Protein AF-A0A969KMP7-F1 (afdb_monomer_lite)

Radius of gyration: 20.74 Å; chains: 1; bounding box: 52×41×57 Å

Structure (mmCIF, N/CA/C/O backbone):
data_AF-A0A969KMP7-F1
#
_entry.id   AF-A0A969KMP7-F1
#
loop_
_atom_site.group_PDB
_atom_site.id
_atom_site.type_symbol
_atom_site.label_atom_id
_atom_site.label_alt_id
_atom_site.label_comp_id
_atom_site.label_asym_id
_atom_site.label_entity_id
_atom_site.label_seq_id
_atom_site.pdbx_PDB_ins_code
_atom_site.Cartn_x
_atom_site.Cartn_y
_atom_site.Cartn_z
_atom_site.occupancy
_atom_site.B_iso_or_equiv
_atom_site.auth_seq_id
_atom_site.auth_comp_id
_atom_site.auth_asym_id
_atom_site.auth_atom_id
_atom_site.pdbx_PDB_model_num
ATOM 1 N N . MET A 1 1 ? 14.509 -14.118 -4.663 1.00 59.31 1 MET A N 1
ATOM 2 C CA . MET A 1 1 ? 13.657 -14.794 -5.672 1.00 59.31 1 MET A CA 1
ATOM 3 C C . MET A 1 1 ? 13.961 -14.354 -7.102 1.00 59.31 1 MET A C 1
ATOM 5 O O . MET A 1 1 ? 14.277 -15.225 -7.895 1.00 59.31 1 MET A O 1
ATOM 9 N N . ALA A 1 2 ? 13.966 -13.056 -7.442 1.00 60.72 2 ALA A N 1
ATOM 10 C CA . ALA A 1 2 ? 14.218 -12.592 -8.820 1.00 60.72 2 ALA A CA 1
ATOM 11 C C . ALA A 1 2 ? 15.534 -13.117 -9.441 1.00 60.72 2 ALA A C 1
ATOM 13 O O . ALA A 1 2 ? 15.510 -13.718 -10.510 1.00 60.72 2 ALA A O 1
ATOM 14 N N . ARG A 1 3 ? 16.666 -13.009 -8.724 1.00 62.81 3 ARG A N 1
ATOM 15 C CA . ARG A 1 3 ? 17.961 -13.582 -9.154 1.00 62.81 3 ARG A CA 1
ATOM 16 C C . ARG A 1 3 ? 17.931 -15.104 -9.353 1.00 62.81 3 ARG A C 1
ATOM 18 O O . ARG A 1 3 ? 18.624 -15.611 -10.223 1.00 62.81 3 ARG A O 1
ATOM 25 N N . ALA A 1 4 ? 17.139 -15.826 -8.560 1.00 62.69 4 ALA A N 1
ATOM 26 C CA . ALA A 1 4 ? 17.025 -17.280 -8.677 1.00 62.69 4 ALA A CA 1
ATOM 27 C C . ALA A 1 4 ? 16.239 -17.669 -9.941 1.00 62.69 4 ALA A C 1
ATOM 29 O O . ALA A 1 4 ? 16.647 -18.563 -10.668 1.00 62.69 4 ALA A O 1
ATOM 30 N N . VAL A 1 5 ? 15.166 -16.940 -10.266 1.00 63.69 5 VAL A N 1
ATOM 31 C CA . VAL A 1 5 ? 14.395 -17.146 -11.508 1.00 63.69 5 VAL A CA 1
ATOM 32 C C . VAL A 1 5 ? 15.224 -16.786 -12.748 1.00 63.69 5 VAL A C 1
ATOM 34 O O . VAL A 1 5 ? 15.174 -17.498 -13.749 1.00 63.69 5 VAL A O 1
ATOM 37 N N . GLU A 1 6 ? 16.056 -15.739 -12.673 1.00 58.72 6 GLU A N 1
ATOM 38 C CA . GLU A 1 6 ? 17.025 -15.421 -13.734 1.00 58.72 6 GLU A CA 1
ATOM 39 C C . GLU A 1 6 ? 18.017 -16.564 -13.983 1.00 58.72 6 GLU A C 1
ATOM 41 O O . GLU A 1 6 ? 18.292 -16.892 -15.136 1.00 58.72 6 GLU A O 1
ATOM 46 N N . GLN A 1 7 ? 18.524 -17.193 -12.919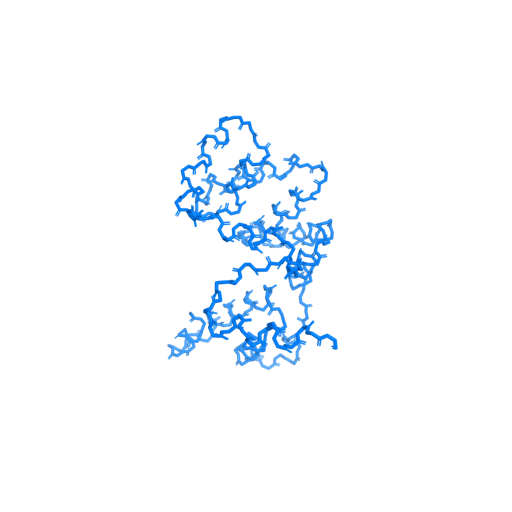 1.00 60.56 7 GLN A N 1
ATOM 47 C CA . GLN A 1 7 ? 19.445 -18.331 -13.015 1.00 60.56 7 GLN A CA 1
ATOM 48 C C . GLN A 1 7 ? 18.803 -19.566 -13.664 1.00 60.56 7 GLN A C 1
ATOM 50 O O . GLN A 1 7 ? 19.514 -20.381 -14.247 1.00 60.56 7 GLN A O 1
ATOM 55 N N . HIS A 1 8 ? 17.473 -19.681 -13.621 1.00 62.06 8 HIS A N 1
ATOM 56 C CA . HIS A 1 8 ? 16.714 -20.755 -14.266 1.00 62.06 8 HIS A CA 1
ATOM 57 C C . HIS A 1 8 ? 16.294 -20.448 -15.716 1.00 62.06 8 HIS A C 1
ATOM 59 O O . HIS A 1 8 ? 15.650 -21.279 -16.350 1.00 62.06 8 HIS A O 1
ATOM 65 N N . GLY A 1 9 ? 16.675 -19.292 -16.277 1.00 64.00 9 GLY A N 1
ATOM 66 C CA . GLY A 1 9 ? 16.433 -18.955 -17.687 1.00 64.00 9 GLY A CA 1
ATOM 67 C C . GLY A 1 9 ? 15.038 -18.395 -18.003 1.00 64.00 9 GLY A C 1
ATOM 68 O O . GLY A 1 9 ? 14.763 -18.058 -19.155 1.00 64.00 9 GLY A O 1
ATOM 69 N N . GLU A 1 10 ? 14.166 -18.207 -17.008 1.00 74.25 10 GLU A N 1
ATOM 70 C CA . GLU A 1 10 ? 12.817 -17.649 -17.192 1.00 74.25 10 GLU A CA 1
ATOM 71 C C . GLU A 1 10 ? 12.817 -16.111 -17.165 1.00 74.25 10 GLU A C 1
ATOM 73 O O . GLU A 1 10 ? 12.263 -15.454 -16.279 1.00 74.25 10 GLU A O 1
ATOM 78 N N . ARG A 1 11 ? 13.452 -15.500 -18.168 1.00 76.50 11 ARG A N 1
ATOM 79 C CA . ARG A 1 11 ? 13.663 -14.043 -18.233 1.00 76.50 11 ARG A CA 1
ATOM 80 C C . ARG A 1 11 ? 12.370 -13.217 -18.156 1.00 76.50 11 ARG A C 1
ATOM 82 O O . ARG A 1 11 ? 12.365 -12.175 -17.509 1.00 76.50 11 ARG A O 1
ATOM 89 N N . ALA A 1 12 ? 11.287 -13.660 -18.798 1.00 77.94 12 ALA A N 1
ATOM 90 C CA . ALA A 1 12 ? 10.005 -12.945 -18.780 1.00 77.94 12 ALA A CA 1
ATOM 91 C C . ALA A 1 12 ? 9.373 -12.924 -17.377 1.00 77.94 12 ALA A C 1
ATOM 93 O O . ALA A 1 12 ? 8.828 -11.910 -16.943 1.00 77.94 12 ALA A O 1
ATOM 94 N N . HIS A 1 13 ? 9.504 -14.026 -16.641 1.00 83.38 13 HIS A N 1
ATOM 95 C CA . HIS A 1 13 ? 9.046 -14.122 -15.262 1.00 83.38 13 HIS A CA 1
ATOM 96 C C . HIS A 1 13 ? 9.903 -13.238 -14.344 1.00 83.38 13 HIS A C 1
ATOM 98 O O . HIS A 1 13 ? 9.368 -12.461 -13.553 1.00 83.38 13 HIS A O 1
ATOM 104 N N . ALA A 1 14 ? 11.228 -13.269 -14.519 1.00 86.12 14 ALA A N 1
ATOM 105 C CA . ALA A 1 14 ? 12.138 -12.377 -13.806 1.00 86.12 14 ALA A CA 1
ATOM 106 C C . ALA A 1 14 ? 11.826 -10.895 -14.070 1.00 86.12 14 ALA A C 1
ATOM 108 O O . ALA A 1 14 ? 11.800 -10.107 -13.127 1.00 86.12 14 ALA A O 1
ATOM 109 N N . HIS A 1 15 ? 11.522 -10.523 -15.318 1.00 89.88 15 HIS A N 1
ATOM 110 C CA . HIS A 1 15 ? 11.127 -9.160 -15.678 1.00 89.88 15 HIS A CA 1
ATOM 111 C C . HIS A 1 15 ? 9.905 -8.688 -14.881 1.00 89.88 15 HIS A C 1
ATOM 113 O O . HIS A 1 15 ? 9.959 -7.623 -14.274 1.00 89.88 15 HIS A O 1
ATOM 119 N N . GLY A 1 16 ? 8.842 -9.496 -14.800 1.00 90.50 16 GLY A N 1
ATOM 120 C CA . GLY A 1 16 ? 7.650 -9.140 -14.022 1.00 90.50 16 GLY A CA 1
ATOM 121 C C . GLY A 1 16 ? 7.932 -8.961 -12.525 1.00 90.50 16 GLY A C 1
ATOM 122 O O . GLY A 1 16 ? 7.380 -8.061 -11.892 1.00 90.50 16 GLY A O 1
ATOM 123 N N . ILE A 1 17 ? 8.826 -9.776 -11.952 1.00 91.88 17 ILE A N 1
ATOM 124 C CA . ILE A 1 17 ? 9.244 -9.631 -10.549 1.00 91.88 17 ILE A CA 1
ATOM 125 C C . ILE A 1 17 ? 10.034 -8.331 -10.357 1.00 91.88 17 ILE A C 1
ATOM 127 O O . ILE A 1 17 ? 9.760 -7.584 -9.417 1.00 91.88 17 ILE A O 1
ATOM 131 N N . TRP A 1 18 ? 10.985 -8.035 -11.245 1.00 93.69 18 TRP A N 1
ATOM 13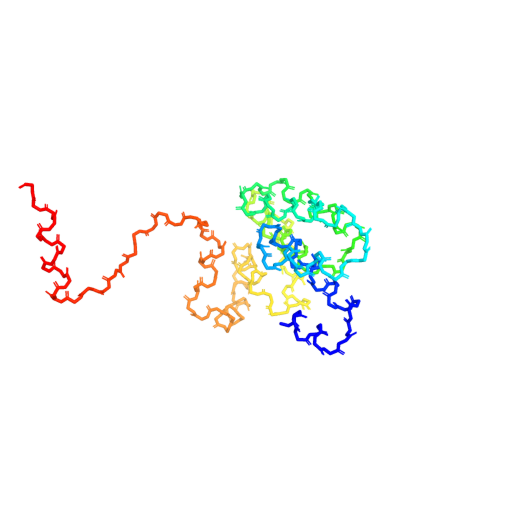2 C CA . TRP A 1 18 ? 11.771 -6.805 -11.170 1.00 93.69 18 TRP A CA 1
ATOM 133 C C . TRP A 1 18 ? 10.944 -5.551 -11.405 1.00 93.69 18 TRP A C 1
ATOM 135 O O . TRP A 1 18 ? 11.167 -4.561 -10.717 1.00 93.69 18 TRP A O 1
ATOM 145 N N . GLN A 1 19 ? 9.968 -5.599 -12.312 1.00 94.19 19 GLN A N 1
ATOM 146 C CA . GLN A 1 19 ? 9.033 -4.501 -12.517 1.00 94.19 19 GLN A CA 1
ATOM 147 C C . GLN A 1 19 ? 8.304 -4.177 -11.211 1.00 94.19 19 GLN A C 1
ATOM 149 O O . GLN A 1 19 ? 8.317 -3.034 -10.767 1.00 94.19 19 GLN A O 1
ATOM 154 N N . ARG A 1 20 ? 7.717 -5.181 -10.548 1.00 94.12 20 ARG A N 1
ATOM 155 C CA . ARG A 1 20 ? 7.014 -4.967 -9.272 1.00 94.12 20 ARG A CA 1
ATOM 156 C C . ARG A 1 20 ? 7.951 -4.477 -8.173 1.00 94.12 20 ARG A C 1
ATOM 158 O O . ARG A 1 20 ? 7.583 -3.593 -7.408 1.00 94.12 20 ARG A O 1
ATOM 165 N N . ALA A 1 21 ? 9.168 -5.013 -8.106 1.00 94.31 21 ALA A N 1
ATOM 166 C CA . ALA A 1 21 ? 10.175 -4.526 -7.170 1.00 94.31 21 ALA A CA 1
ATOM 167 C C . ALA A 1 21 ? 10.505 -3.044 -7.429 1.00 94.31 21 ALA A C 1
ATOM 169 O O . ALA A 1 21 ? 10.577 -2.265 -6.486 1.00 94.31 21 ALA A O 1
ATOM 170 N N . PHE A 1 22 ? 10.619 -2.635 -8.696 1.00 95.38 22 PHE A N 1
ATOM 171 C CA . PHE A 1 22 ? 10.864 -1.248 -9.100 1.00 95.38 22 PHE A CA 1
ATOM 172 C C . PHE A 1 22 ? 9.679 -0.316 -8.798 1.00 95.38 22 PHE A C 1
ATOM 174 O O . PHE A 1 22 ? 9.875 0.838 -8.422 1.00 95.38 22 PHE A O 1
ATOM 181 N N . GLU A 1 23 ? 8.444 -0.810 -8.903 1.00 95.44 23 GLU A N 1
ATOM 182 C CA . GLU A 1 23 ? 7.235 -0.084 -8.487 1.00 95.44 23 GLU A CA 1
ATOM 183 C C . GLU A 1 23 ? 7.216 0.197 -6.970 1.00 95.44 23 GLU A C 1
ATOM 185 O O . GLU A 1 23 ? 6.683 1.224 -6.537 1.00 95.44 23 GLU A O 1
ATOM 190 N N . VAL A 1 24 ? 7.815 -0.689 -6.166 1.00 92.50 24 VAL A N 1
ATOM 191 C CA . VAL A 1 24 ? 7.899 -0.564 -4.701 1.00 92.50 24 VAL A CA 1
ATOM 192 C C . VAL A 1 24 ? 9.112 0.256 -4.258 1.00 92.50 24 VAL A C 1
ATOM 194 O O . VAL A 1 24 ? 8.994 1.081 -3.353 1.00 92.50 24 VAL A O 1
ATOM 197 N N . ASP A 1 25 ? 10.274 0.049 -4.873 1.00 92.75 25 ASP A N 1
ATOM 198 C CA . ASP A 1 25 ? 11.505 0.762 -4.538 1.00 92.75 25 ASP A CA 1
ATOM 199 C C . ASP A 1 25 ? 12.267 1.223 -5.793 1.00 92.75 25 ASP A C 1
ATOM 201 O O . ASP A 1 25 ? 13.201 0.568 -6.264 1.00 92.75 25 ASP A O 1
ATOM 205 N N . PRO A 1 26 ? 11.866 2.365 -6.379 1.00 93.12 26 PRO A N 1
ATOM 206 C CA . PRO A 1 26 ? 12.408 2.811 -7.658 1.00 93.12 26 PRO A CA 1
ATOM 207 C C . PRO A 1 26 ? 13.845 3.348 -7.581 1.00 93.12 26 PRO A C 1
ATOM 209 O O . PRO A 1 26 ? 14.459 3.589 -8.629 1.00 93.12 26 PRO A O 1
ATOM 212 N N . TYR A 1 27 ? 14.377 3.579 -6.375 1.00 92.38 27 TYR A N 1
ATOM 213 C CA . TYR A 1 27 ? 15.716 4.137 -6.161 1.00 92.38 27 TYR A CA 1
ATOM 214 C C . TYR A 1 27 ? 16.746 3.099 -5.714 1.00 92.38 27 TYR A C 1
ATOM 216 O O . TYR A 1 27 ? 17.940 3.387 -5.791 1.00 92.38 27 TYR A O 1
ATOM 224 N N . ASP A 1 28 ? 16.319 1.897 -5.326 1.00 93.88 28 ASP A N 1
ATOM 225 C CA . ASP A 1 28 ? 17.235 0.812 -4.993 1.00 93.88 28 ASP A CA 1
ATOM 226 C C . ASP A 1 28 ? 18.120 0.437 -6.209 1.00 93.88 28 ASP A C 1
ATOM 228 O O . ASP A 1 28 ? 17.610 0.115 -7.295 1.00 93.88 28 ASP A O 1
ATOM 232 N N . PRO A 1 29 ? 19.460 0.494 -6.074 1.00 92.62 29 PRO A N 1
ATOM 233 C CA . PRO A 1 29 ? 20.372 0.278 -7.192 1.00 92.62 29 PRO A CA 1
ATOM 234 C C . PRO A 1 29 ? 20.342 -1.163 -7.714 1.00 92.62 29 PRO A C 1
ATOM 236 O O . PRO A 1 29 ? 20.524 -1.377 -8.916 1.00 92.62 29 PRO A O 1
ATOM 239 N N . GLU A 1 30 ? 20.093 -2.152 -6.853 1.00 92.25 30 GLU A N 1
ATOM 240 C CA . GLU A 1 30 ? 19.990 -3.551 -7.257 1.00 92.25 30 GLU A CA 1
ATOM 241 C C . GLU A 1 30 ? 18.726 -3.784 -8.085 1.00 92.25 30 GLU A C 1
ATOM 243 O O . GLU A 1 30 ? 18.793 -4.400 -9.154 1.00 92.25 30 GLU A O 1
ATOM 248 N N . ILE A 1 31 ? 17.590 -3.262 -7.625 1.00 93.81 31 ILE A N 1
ATOM 249 C CA . ILE A 1 31 ? 16.304 -3.388 -8.313 1.00 93.81 31 ILE A CA 1
ATOM 250 C C . ILE A 1 31 ? 16.365 -2.724 -9.686 1.00 93.81 31 ILE A C 1
ATOM 252 O O . ILE A 1 31 ? 15.977 -3.333 -10.686 1.00 93.81 31 ILE A O 1
ATOM 256 N N . ARG A 1 32 ? 16.926 -1.512 -9.771 1.00 93.06 32 ARG A N 1
ATOM 257 C CA . ARG A 1 32 ? 17.128 -0.812 -11.050 1.00 93.06 32 ARG A CA 1
ATOM 258 C C . ARG A 1 32 ? 18.023 -1.608 -11.999 1.00 93.06 32 ARG A C 1
ATOM 260 O O . ARG A 1 32 ? 17.713 -1.719 -13.186 1.00 93.06 32 ARG A O 1
ATOM 267 N N . ALA A 1 33 ? 19.116 -2.180 -11.491 1.00 90.94 33 ALA A N 1
ATOM 268 C CA . ALA A 1 33 ? 20.022 -2.994 -12.295 1.00 90.94 33 ALA A CA 1
ATOM 269 C C . ALA A 1 33 ? 19.345 -4.278 -12.804 1.00 90.94 33 ALA A C 1
ATOM 271 O O . ALA A 1 33 ? 19.505 -4.629 -13.973 1.00 90.94 33 ALA A O 1
ATOM 272 N N . GLY A 1 34 ? 18.579 -4.969 -11.954 1.00 90.69 34 GLY A N 1
ATOM 273 C CA . GLY A 1 34 ? 17.816 -6.163 -12.328 1.00 90.69 34 GLY A CA 1
ATOM 274 C C . GLY A 1 34 ? 16.719 -5.865 -13.352 1.00 90.69 34 GLY A C 1
ATOM 275 O O . GLY A 1 34 ? 16.605 -6.554 -14.371 1.00 90.69 34 GLY A O 1
ATOM 276 N N . TYR A 1 35 ? 15.968 -4.783 -13.146 1.00 91.81 35 TYR A N 1
ATOM 277 C CA . TYR A 1 35 ? 14.892 -4.389 -14.049 1.00 91.81 35 TYR A CA 1
ATOM 278 C C . TYR A 1 35 ? 15.410 -3.955 -15.424 1.00 91.81 35 TYR A C 1
ATOM 280 O O . TYR A 1 35 ? 14.909 -4.419 -16.449 1.00 91.81 35 TYR A O 1
ATOM 288 N N . SER A 1 36 ? 16.482 -3.159 -15.464 1.00 91.12 36 SER A N 1
ATOM 289 C CA . SER A 1 36 ? 17.149 -2.787 -16.717 1.00 91.12 36 SER A CA 1
ATOM 290 C C . SER A 1 36 ? 17.682 -4.016 -17.462 1.00 91.12 36 SER A C 1
ATOM 292 O O . SER A 1 36 ? 17.414 -4.193 -18.647 1.00 91.12 36 SER A O 1
ATOM 294 N N . ARG A 1 37 ? 18.356 -4.939 -16.758 1.00 88.56 37 ARG A N 1
ATOM 295 C CA . ARG A 1 37 ? 18.935 -6.150 -17.364 1.00 88.56 37 ARG A CA 1
ATOM 296 C C . ARG A 1 37 ? 17.891 -7.062 -17.993 1.00 88.56 37 ARG A C 1
ATOM 298 O O . ARG A 1 37 ? 18.191 -7.705 -18.999 1.00 88.56 37 ARG A O 1
ATOM 305 N N . THR A 1 38 ? 16.708 -7.168 -17.390 1.00 89.44 38 THR A N 1
ATOM 306 C CA . THR A 1 38 ? 15.630 -8.060 -17.850 1.00 89.44 38 THR A CA 1
ATOM 307 C C . THR A 1 38 ? 14.732 -7.433 -18.905 1.00 89.44 38 THR A C 1
ATOM 309 O O . THR A 1 38 ? 14.108 -8.159 -19.680 1.00 89.44 38 THR A O 1
ATOM 312 N N . SER A 1 39 ? 14.752 -6.111 -19.027 1.00 86.00 39 SER A N 1
ATOM 313 C CA . SER A 1 39 ? 14.003 -5.375 -20.042 1.00 86.00 39 SER A CA 1
ATOM 314 C C . SER A 1 39 ? 14.776 -5.339 -21.358 1.00 86.00 39 SER A C 1
ATOM 316 O O . SER A 1 39 ? 15.983 -5.114 -21.391 1.00 86.00 39 SER A O 1
ATOM 318 N N . LEU A 1 40 ? 14.114 -5.668 -22.464 1.00 76.38 40 LEU A N 1
ATOM 319 C CA . LEU A 1 40 ? 14.746 -5.704 -23.783 1.00 76.38 40 LEU A CA 1
ATOM 320 C C . LEU A 1 40 ? 14.668 -4.317 -24.422 1.00 76.38 40 LEU A C 1
ATOM 322 O O . LEU A 1 40 ? 13.571 -3.860 -24.711 1.00 76.38 40 LEU A O 1
ATOM 326 N N . ASN A 1 41 ? 15.821 -3.694 -24.686 1.00 71.06 41 ASN A N 1
ATOM 327 C CA . ASN A 1 41 ? 15.978 -2.529 -25.571 1.00 71.06 41 ASN A CA 1
ATOM 328 C C . ASN A 1 41 ? 15.030 -1.337 -25.325 1.00 71.06 41 ASN A C 1
ATOM 330 O O . ASN A 1 41 ? 14.829 -0.533 -26.233 1.00 71.06 41 ASN A O 1
ATOM 334 N N . ASP A 1 42 ? 14.479 -1.191 -24.120 1.00 81.75 42 ASP A N 1
ATOM 335 C CA . ASP A 1 42 ? 13.693 -0.020 -23.745 1.00 81.75 42 ASP A CA 1
ATOM 336 C C . ASP A 1 42 ? 14.600 1.002 -23.036 1.00 81.75 42 ASP A C 1
ATOM 338 O O . ASP A 1 42 ? 14.961 0.801 -21.870 1.00 81.75 42 ASP A O 1
ATOM 342 N N . PRO A 1 43 ? 14.991 2.106 -23.705 1.00 77.00 43 PRO A N 1
ATOM 343 C CA . PRO A 1 43 ? 15.825 3.140 -23.094 1.00 77.00 43 PRO A CA 1
ATOM 344 C C . PRO A 1 43 ? 15.112 3.869 -21.944 1.00 77.00 43 PRO A C 1
ATOM 346 O O . PRO A 1 43 ? 15.764 4.532 -21.139 1.00 77.00 43 PRO A O 1
ATOM 349 N N . ASN A 1 44 ? 13.789 3.735 -21.849 1.00 86.06 44 ASN A N 1
ATOM 350 C CA . ASN A 1 44 ? 12.943 4.386 -20.862 1.00 86.06 44 ASN A CA 1
ATOM 351 C C . ASN A 1 44 ? 12.477 3.436 -19.753 1.00 86.06 44 ASN A C 1
ATOM 353 O O . ASN A 1 44 ? 11.670 3.841 -18.921 1.00 86.06 44 ASN A O 1
ATOM 357 N N . VAL A 1 45 ? 13.023 2.217 -19.672 1.00 88.81 45 VAL A N 1
ATOM 358 C CA . VAL A 1 45 ? 12.624 1.217 -18.667 1.00 88.81 45 VAL A CA 1
ATOM 359 C C . VAL A 1 45 ? 12.680 1.746 -17.226 1.00 88.81 45 VAL A C 1
ATOM 361 O O . VAL A 1 45 ? 11.857 1.384 -16.393 1.00 88.81 45 VAL A O 1
ATOM 364 N N . LEU A 1 46 ? 13.626 2.638 -16.919 1.00 91.12 46 LEU A N 1
ATOM 365 C CA . LEU A 1 46 ? 13.797 3.209 -15.578 1.00 91.12 46 LEU A CA 1
ATOM 366 C C . LEU A 1 46 ? 13.008 4.509 -15.351 1.00 91.12 46 LEU A C 1
ATOM 368 O O . LEU A 1 46 ? 13.252 5.195 -14.351 1.00 91.12 46 LEU A O 1
ATOM 372 N N . GLN A 1 47 ? 12.102 4.880 -16.261 1.00 93.06 47 GLN A N 1
ATOM 373 C CA . GLN A 1 47 ? 11.177 5.986 -16.030 1.00 93.06 47 GLN A CA 1
ATOM 374 C C . GLN A 1 47 ? 10.222 5.636 -14.887 1.00 93.06 47 GLN A C 1
ATOM 376 O O . GLN A 1 47 ? 9.708 4.522 -14.791 1.00 93.06 47 GLN A O 1
ATOM 381 N N . LEU A 1 48 ? 9.987 6.605 -14.001 1.00 93.62 48 LEU A N 1
ATOM 382 C CA . LEU A 1 48 ? 9.078 6.417 -12.877 1.00 93.62 48 LEU A CA 1
ATOM 383 C C . LEU A 1 48 ? 7.651 6.262 -13.396 1.00 93.62 48 LEU A C 1
ATOM 385 O O . LEU A 1 48 ? 7.110 7.155 -14.047 1.00 93.62 48 LEU A O 1
ATOM 389 N N . THR A 1 49 ? 7.039 5.127 -13.077 1.00 94.75 49 THR A N 1
ATOM 390 C CA . THR A 1 49 ? 5.644 4.858 -13.414 1.00 94.75 49 THR A CA 1
ATOM 391 C C . THR A 1 49 ? 4.710 5.517 -12.399 1.00 94.75 49 THR A C 1
ATOM 393 O O . THR A 1 49 ? 5.129 5.977 -11.331 1.00 94.75 49 THR A O 1
ATOM 396 N N . LEU A 1 50 ? 3.407 5.518 -12.692 1.00 96.38 50 LEU A N 1
ATOM 397 C CA . LEU A 1 50 ? 2.394 5.950 -11.728 1.00 96.38 50 LEU A CA 1
ATOM 398 C C . LEU A 1 50 ? 2.441 5.123 -10.430 1.00 96.38 50 LEU A C 1
ATOM 400 O O . LEU A 1 50 ? 2.203 5.671 -9.360 1.00 96.38 50 LEU A O 1
ATOM 404 N N . ALA A 1 51 ? 2.782 3.833 -10.512 1.00 96.94 51 ALA A N 1
ATOM 405 C CA . ALA A 1 51 ? 2.955 2.975 -9.342 1.00 96.94 51 ALA A CA 1
ATOM 406 C C . ALA A 1 51 ? 4.177 3.389 -8.510 1.00 96.94 51 ALA A C 1
ATOM 408 O O . ALA A 1 51 ? 4.046 3.543 -7.298 1.00 96.94 51 ALA A O 1
ATOM 409 N N . CYS A 1 52 ? 5.314 3.702 -9.148 1.00 97.12 52 CYS A N 1
ATOM 410 C CA . CYS A 1 52 ? 6.462 4.285 -8.446 1.00 97.12 52 CYS A CA 1
ATOM 411 C C . CYS A 1 52 ? 6.066 5.585 -7.729 1.00 97.12 52 CYS A C 1
ATOM 413 O O . CYS A 1 52 ? 6.375 5.770 -6.554 1.00 97.12 52 CYS A O 1
ATOM 415 N N . LEU A 1 53 ? 5.345 6.481 -8.413 1.00 97.06 53 LEU A N 1
ATOM 416 C CA . LEU A 1 53 ? 4.903 7.748 -7.829 1.00 97.06 53 LEU A CA 1
ATOM 417 C C . LEU A 1 53 ? 3.933 7.541 -6.654 1.00 97.06 53 LEU A C 1
ATOM 419 O O . LEU A 1 53 ? 4.081 8.195 -5.622 1.00 97.06 53 LEU A O 1
ATOM 423 N N . ALA A 1 54 ? 2.980 6.612 -6.780 1.00 97.44 54 ALA A N 1
ATOM 424 C CA . ALA A 1 54 ? 2.050 6.246 -5.714 1.00 97.44 54 ALA A CA 1
ATOM 425 C C . ALA A 1 54 ? 2.795 5.753 -4.466 1.00 97.44 54 ALA A C 1
ATOM 427 O O . ALA A 1 54 ? 2.504 6.205 -3.357 1.00 97.44 54 ALA A O 1
ATOM 428 N N . THR A 1 55 ? 3.798 4.889 -4.643 1.00 95.00 55 THR A N 1
ATOM 429 C CA . THR A 1 55 ? 4.638 4.399 -3.545 1.00 95.00 55 THR A CA 1
ATOM 430 C C . THR A 1 55 ? 5.462 5.517 -2.912 1.00 95.00 55 THR A C 1
ATOM 432 O O . THR A 1 55 ? 5.521 5.615 -1.687 1.00 95.00 55 THR A O 1
ATOM 435 N N . LEU A 1 56 ? 6.052 6.408 -3.713 1.00 94.31 56 LEU A N 1
ATOM 436 C CA . LEU A 1 56 ? 6.800 7.558 -3.198 1.00 94.31 56 LEU A CA 1
ATOM 437 C C . LEU A 1 56 ? 5.903 8.522 -2.411 1.00 94.31 56 LEU A C 1
ATOM 439 O O . LEU A 1 56 ? 6.318 9.049 -1.383 1.00 94.31 56 LEU A O 1
ATOM 443 N N . HIS A 1 57 ? 4.664 8.740 -2.852 1.00 95.25 57 HIS A N 1
ATOM 444 C CA . HIS A 1 57 ? 3.689 9.529 -2.099 1.00 95.25 57 HIS A CA 1
ATOM 445 C C . HIS A 1 57 ? 3.251 8.839 -0.811 1.00 95.25 57 HIS A C 1
ATOM 447 O O . HIS A 1 57 ? 3.161 9.511 0.213 1.00 95.25 57 HIS A O 1
ATOM 453 N N . LEU A 1 58 ? 3.053 7.519 -0.829 1.00 93.31 58 LEU A N 1
ATOM 454 C CA . LEU A 1 58 ? 2.745 6.743 0.371 1.00 93.31 58 LEU A CA 1
ATOM 455 C C . LEU A 1 58 ? 3.874 6.858 1.407 1.00 93.31 58 LEU A C 1
ATOM 457 O O . LEU A 1 58 ? 3.622 7.221 2.551 1.00 93.31 58 LEU A O 1
ATOM 461 N N . ARG A 1 59 ? 5.126 6.618 0.993 1.00 89.94 59 ARG A N 1
ATOM 462 C CA . ARG A 1 59 ? 6.308 6.719 1.865 1.00 89.94 59 ARG A CA 1
ATOM 463 C C . ARG A 1 59 ? 6.553 8.149 2.354 1.00 89.94 59 ARG A C 1
ATOM 465 O O . ARG A 1 59 ? 6.922 8.359 3.500 1.00 89.94 59 ARG A O 1
ATOM 472 N N . GLY A 1 60 ? 6.273 9.138 1.507 1.00 91.06 60 GLY A N 1
ATOM 473 C CA . GLY A 1 60 ? 6.336 10.560 1.846 1.00 91.06 60 GLY A CA 1
ATOM 474 C C . GLY A 1 60 ? 5.152 11.082 2.666 1.00 91.06 60 GLY A C 1
ATOM 475 O O . GLY A 1 60 ? 4.990 12.299 2.745 1.00 91.06 60 GLY A O 1
ATOM 476 N N . LEU A 1 61 ? 4.304 10.199 3.214 1.00 92.12 61 LEU A N 1
ATOM 477 C CA . LEU A 1 61 ? 3.127 10.524 4.033 1.00 92.12 61 LEU A CA 1
ATOM 478 C C . LEU A 1 61 ? 2.102 11.432 3.319 1.00 92.12 61 LEU A C 1
ATOM 480 O O . LEU A 1 61 ? 1.283 12.110 3.939 1.00 9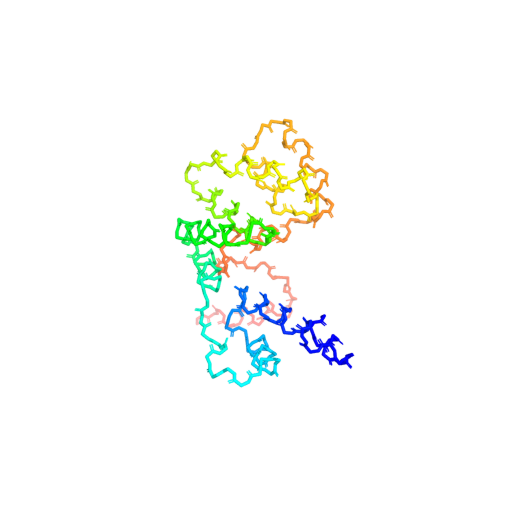2.12 61 LEU A O 1
ATOM 484 N N . ARG A 1 62 ? 2.124 11.454 1.981 1.00 93.81 62 ARG A N 1
ATOM 485 C CA . ARG A 1 62 ? 1.184 12.197 1.128 1.00 93.81 62 ARG A CA 1
ATOM 486 C C . ARG A 1 62 ? -0.037 11.332 0.836 1.00 93.81 62 ARG A C 1
ATOM 488 O O . ARG A 1 62 ? -0.283 10.918 -0.297 1.00 93.81 62 ARG A O 1
ATOM 495 N N . TRP A 1 63 ? -0.789 11.040 1.893 1.00 93.81 63 TRP A N 1
ATOM 496 C CA . TRP A 1 63 ? -1.853 10.033 1.909 1.00 93.81 63 TRP A CA 1
ATOM 497 C C . TRP A 1 63 ? -2.928 10.250 0.845 1.00 93.81 63 TRP A C 1
ATOM 499 O O . TRP A 1 63 ? -3.310 9.312 0.147 1.00 93.81 63 TRP A O 1
ATOM 509 N N . ARG A 1 64 ? -3.377 11.498 0.666 1.00 95.19 64 ARG A N 1
ATOM 510 C CA . ARG A 1 64 ? -4.420 11.837 -0.311 1.00 95.19 64 ARG A CA 1
ATOM 511 C C . ARG A 1 64 ? -3.970 11.542 -1.741 1.00 95.19 64 ARG A C 1
ATOM 513 O O . ARG A 1 64 ? -4.666 10.835 -2.463 1.00 95.19 64 ARG A O 1
ATOM 520 N N . GLN A 1 65 ? -2.788 12.025 -2.122 1.00 96.94 65 GLN A N 1
ATOM 521 C CA . GLN A 1 65 ? -2.237 11.805 -3.459 1.00 96.94 65 GLN A CA 1
ATOM 522 C C . GLN A 1 65 ? -1.940 10.320 -3.703 1.00 96.94 65 GLN A C 1
ATOM 524 O O . GLN A 1 65 ? -2.244 9.795 -4.772 1.00 96.94 65 GLN A O 1
ATOM 529 N N . ALA A 1 66 ? -1.406 9.614 -2.699 1.00 97.00 66 ALA A N 1
ATOM 530 C CA . ALA A 1 66 ? -1.197 8.171 -2.782 1.00 97.00 66 ALA A CA 1
ATOM 531 C C . ALA A 1 66 ? -2.518 7.431 -3.055 1.00 97.00 66 ALA A C 1
ATOM 533 O O . ALA A 1 66 ? -2.593 6.629 -3.986 1.00 97.00 66 ALA A O 1
ATOM 534 N N . ALA A 1 67 ? -3.582 7.746 -2.308 1.00 97.12 67 ALA A N 1
ATOM 535 C CA . ALA A 1 67 ? -4.896 7.138 -2.500 1.00 97.12 67 ALA A CA 1
ATOM 536 C C . ALA A 1 67 ? -5.478 7.417 -3.899 1.00 97.12 67 ALA A C 1
ATOM 538 O O . ALA A 1 67 ? -6.035 6.517 -4.526 1.00 97.12 67 ALA A O 1
ATOM 539 N N . GLU A 1 68 ? -5.334 8.637 -4.425 1.00 97.62 68 GLU A N 1
ATOM 540 C CA . GLU A 1 68 ? -5.771 8.991 -5.785 1.00 97.62 68 GLU A CA 1
ATOM 541 C C . GLU A 1 68 ? -5.038 8.182 -6.866 1.00 97.62 68 GLU A C 1
ATOM 543 O O . GLU A 1 68 ? -5.662 7.663 -7.804 1.00 97.62 68 GLU A O 1
ATOM 548 N N . HIS A 1 69 ? -3.721 8.021 -6.721 1.00 98.25 69 HIS A N 1
ATOM 549 C CA . HIS A 1 69 ? -2.930 7.211 -7.641 1.00 98.25 69 HIS A CA 1
ATOM 550 C C . HIS A 1 69 ? -3.289 5.727 -7.546 1.00 98.25 69 HIS A C 1
ATOM 552 O O . HIS A 1 69 ? -3.537 5.112 -8.582 1.00 98.25 69 HIS A O 1
ATOM 558 N N . TYR A 1 70 ? -3.422 5.158 -6.343 1.00 98.19 70 TYR A N 1
ATOM 559 C CA . TYR A 1 70 ? -3.811 3.753 -6.191 1.00 98.19 70 TYR A CA 1
ATOM 560 C C . TYR A 1 70 ? -5.228 3.464 -6.684 1.00 98.19 70 TYR A C 1
ATOM 562 O O . TYR A 1 70 ? -5.437 2.446 -7.338 1.00 98.19 70 TYR A O 1
ATOM 570 N N . ARG A 1 71 ? -6.191 4.374 -6.487 1.00 97.94 71 ARG A N 1
ATOM 571 C CA . ARG A 1 71 ? -7.519 4.254 -7.115 1.00 97.94 71 ARG A CA 1
ATOM 572 C C . ARG A 1 71 ? -7.419 4.228 -8.641 1.00 97.94 71 ARG A C 1
ATOM 574 O O . ARG A 1 71 ? -8.133 3.475 -9.294 1.00 97.94 71 ARG A O 1
ATOM 581 N N . THR A 1 72 ? -6.527 5.031 -9.221 1.00 98.25 72 THR A N 1
ATOM 582 C CA . THR A 1 72 ? -6.290 5.028 -10.672 1.00 98.25 72 THR A CA 1
ATOM 583 C C . THR A 1 72 ? -5.656 3.723 -11.143 1.00 98.25 72 THR A C 1
ATOM 585 O O . THR A 1 72 ? -6.123 3.154 -12.126 1.00 98.25 72 THR A O 1
ATOM 588 N N . LEU A 1 73 ? -4.659 3.215 -10.420 1.00 97.88 73 LEU A N 1
ATOM 589 C CA . LEU A 1 73 ? -4.001 1.943 -10.718 1.00 97.88 73 LEU A CA 1
ATOM 590 C C . LEU A 1 73 ? -4.969 0.756 -10.607 1.00 97.88 73 LEU A C 1
ATOM 592 O O . LEU A 1 73 ? -4.994 -0.092 -11.493 1.00 97.88 73 LEU A O 1
ATOM 596 N N . LEU A 1 74 ? -5.828 0.732 -9.586 1.00 97.81 74 LEU A N 1
ATOM 597 C CA . LEU A 1 74 ? -6.823 -0.328 -9.388 1.00 97.81 74 LEU A CA 1
ATOM 598 C C . LEU A 1 74 ? -7.944 -0.320 -10.429 1.00 97.81 74 LEU A C 1
ATOM 600 O O . LEU A 1 74 ? -8.540 -1.363 -10.672 1.00 97.81 74 LEU A O 1
ATOM 604 N N . ARG A 1 75 ? -8.230 0.815 -11.081 1.00 97.75 75 ARG A N 1
ATOM 605 C CA . ARG A 1 75 ? -9.124 0.826 -12.253 1.00 97.75 75 ARG A CA 1
ATOM 606 C C . ARG A 1 75 ? -8.517 0.086 -13.444 1.00 97.75 75 ARG A C 1
ATOM 608 O O . ARG A 1 75 ? -9.263 -0.499 -14.221 1.00 97.75 75 ARG A O 1
ATOM 615 N N . ALA A 1 76 ? -7.194 0.135 -13.593 1.00 96.31 76 ALA A N 1
ATOM 616 C CA . ALA A 1 76 ? -6.483 -0.547 -14.670 1.00 96.31 76 ALA A CA 1
ATOM 617 C C . ALA A 1 76 ? -6.243 -2.031 -14.351 1.00 96.31 76 ALA A C 1
ATOM 619 O O . ALA A 1 76 ? -6.439 -2.878 -15.217 1.00 96.31 76 ALA A O 1
ATOM 620 N N . ASP A 1 77 ? -5.863 -2.348 -13.111 1.00 95.31 77 ASP A N 1
ATOM 621 C CA . ASP A 1 77 ? -5.669 -3.723 -12.645 1.00 95.31 77 ASP A CA 1
ATOM 622 C C . ASP A 1 77 ? -6.257 -3.924 -11.234 1.00 95.31 77 ASP A C 1
ATOM 624 O O . ASP A 1 77 ? -5.561 -3.755 -10.225 1.00 95.31 77 ASP A O 1
ATOM 628 N N . PRO A 1 78 ? -7.544 -4.312 -11.137 1.00 95.75 78 PRO A N 1
ATOM 629 C CA . PRO A 1 78 ? -8.218 -4.488 -9.854 1.00 95.75 78 PRO A CA 1
ATOM 630 C C . PRO A 1 78 ? -7.666 -5.639 -9.009 1.00 95.75 78 PRO A C 1
ATOM 632 O O . PRO A 1 78 ? -7.970 -5.709 -7.823 1.00 95.75 78 PRO A O 1
ATOM 635 N N . ARG A 1 79 ? -6.897 -6.573 -9.587 1.00 95.00 79 ARG A N 1
ATOM 636 C CA . ARG A 1 79 ? -6.447 -7.799 -8.899 1.00 95.00 79 ARG A CA 1
ATOM 637 C C . ARG A 1 79 ? -5.138 -7.615 -8.133 1.00 95.00 79 ARG A C 1
ATOM 639 O O . ARG A 1 79 ? -4.710 -8.530 -7.431 1.00 95.00 79 ARG A O 1
ATOM 646 N N . ARG A 1 80 ? -4.493 -6.454 -8.257 1.00 95.06 80 ARG A N 1
ATOM 647 C CA . ARG A 1 80 ? -3.228 -6.132 -7.582 1.00 95.06 80 ARG A CA 1
ATOM 648 C C . ARG A 1 80 ? -3.443 -5.911 -6.091 1.00 95.06 80 ARG A C 1
ATOM 650 O O . ARG A 1 80 ? -3.786 -4.816 -5.653 1.00 95.06 80 ARG A O 1
ATOM 657 N N . ILE A 1 81 ? -3.227 -6.967 -5.311 1.00 96.38 81 ILE A N 1
ATOM 658 C CA . ILE A 1 81 ? -3.394 -6.955 -3.850 1.00 96.38 81 ILE A CA 1
ATOM 659 C C . ILE A 1 81 ? -2.450 -5.955 -3.179 1.00 96.38 81 ILE A C 1
ATOM 661 O O . ILE A 1 81 ? -2.847 -5.287 -2.231 1.00 96.38 81 ILE A O 1
ATOM 665 N N . ASP A 1 82 ? -1.240 -5.778 -3.704 1.00 94.94 82 ASP A N 1
ATOM 666 C CA . ASP A 1 82 ? -0.300 -4.756 -3.244 1.00 94.94 82 ASP A CA 1
ATOM 667 C C . ASP A 1 82 ? -0.861 -3.334 -3.411 1.00 94.94 82 ASP A C 1
ATOM 669 O O . ASP A 1 82 ? -0.748 -2.515 -2.500 1.00 94.94 82 ASP A O 1
ATOM 673 N N . PHE A 1 83 ? -1.557 -3.048 -4.518 1.00 97.50 83 PHE A N 1
ATOM 674 C CA . PHE A 1 83 ? -2.234 -1.760 -4.709 1.00 97.50 83 PHE A CA 1
ATOM 675 C C . PHE A 1 83 ? -3.447 -1.596 -3.791 1.00 97.50 83 PHE A C 1
ATOM 677 O O . PHE A 1 83 ? -3.667 -0.502 -3.275 1.00 97.50 83 PHE A O 1
ATOM 684 N N . GLN A 1 84 ? -4.219 -2.661 -3.556 1.00 98.00 84 GLN A N 1
ATOM 685 C CA . GLN A 1 84 ? -5.338 -2.628 -2.607 1.00 98.00 84 GLN A CA 1
ATOM 686 C C . GLN A 1 84 ? -4.848 -2.370 -1.178 1.00 98.00 84 GLN A C 1
ATOM 688 O O . GLN A 1 84 ? -5.405 -1.524 -0.484 1.00 98.00 84 GLN A O 1
ATOM 693 N N . LEU A 1 85 ? -3.779 -3.045 -0.752 1.00 96.75 85 LEU A N 1
ATOM 694 C CA . LEU A 1 85 ? -3.201 -2.871 0.577 1.00 96.75 85 LEU A CA 1
ATOM 695 C C . LEU A 1 85 ? -2.619 -1.464 0.761 1.00 96.75 85 LEU A C 1
ATOM 697 O O . LEU A 1 85 ? -2.851 -0.823 1.784 1.00 96.75 85 LEU A O 1
ATOM 701 N N . ASN A 1 86 ? -1.913 -0.943 -0.243 1.00 96.25 86 ASN A N 1
ATOM 702 C CA . ASN A 1 86 ? -1.371 0.411 -0.178 1.00 96.25 86 ASN A CA 1
ATOM 703 C C . ASN A 1 86 ? -2.467 1.485 -0.242 1.00 96.25 86 ASN A C 1
ATOM 705 O O . ASN A 1 86 ? -2.342 2.520 0.416 1.00 96.25 86 ASN A O 1
ATOM 709 N N . LEU A 1 87 ? -3.562 1.238 -0.974 1.00 97.50 87 LEU A N 1
ATOM 710 C CA . LEU A 1 87 ? -4.752 2.084 -0.917 1.00 97.50 87 LEU A CA 1
ATOM 711 C C . LEU A 1 87 ? -5.364 2.068 0.486 1.00 97.50 87 LEU A C 1
ATOM 713 O O . LEU A 1 87 ? -5.656 3.136 1.012 1.00 97.50 87 LEU A O 1
ATOM 717 N N . LEU A 1 88 ? -5.522 0.891 1.099 1.00 97.38 88 LEU A N 1
ATOM 718 C CA . LEU A 1 88 ? -6.026 0.765 2.466 1.00 97.38 88 LEU A CA 1
ATOM 719 C C . LEU A 1 88 ? -5.205 1.619 3.433 1.00 97.38 88 LEU A C 1
ATOM 721 O O . LEU A 1 88 ? -5.770 2.433 4.158 1.00 97.38 88 LEU A O 1
ATOM 725 N N . ILE A 1 89 ? -3.878 1.475 3.406 1.00 94.69 89 ILE A N 1
ATOM 726 C CA . ILE A 1 89 ? -2.976 2.244 4.270 1.00 94.69 89 ILE A CA 1
ATOM 727 C C . ILE A 1 89 ? -3.150 3.747 4.016 1.00 94.69 89 ILE A C 1
ATOM 729 O O . ILE A 1 89 ? -3.322 4.514 4.960 1.00 94.69 89 ILE A O 1
ATOM 733 N N . ALA A 1 90 ? -3.171 4.179 2.752 1.00 95.19 90 ALA A N 1
ATOM 734 C CA . ALA A 1 90 ? -3.350 5.587 2.405 1.00 95.19 90 ALA A CA 1
ATOM 735 C C . ALA A 1 90 ? -4.714 6.152 2.839 1.00 95.19 90 ALA A C 1
ATOM 737 O O . ALA A 1 90 ? -4.800 7.324 3.200 1.00 95.19 90 ALA A O 1
ATOM 738 N N . LEU A 1 91 ? -5.786 5.358 2.781 1.00 95.62 91 LEU A N 1
ATOM 739 C CA . LEU A 1 91 ? -7.115 5.770 3.234 1.00 95.62 91 LEU A CA 1
ATOM 740 C C . LEU A 1 91 ? -7.189 5.834 4.756 1.00 95.62 91 LEU A C 1
ATOM 742 O O . LEU A 1 91 ? -7.711 6.804 5.283 1.00 95.62 91 LEU A O 1
ATOM 746 N N . TRP A 1 92 ? -6.626 4.845 5.449 1.00 94.06 92 TRP A N 1
ATOM 747 C CA . TRP A 1 92 ? -6.647 4.764 6.909 1.00 94.06 92 TRP A CA 1
ATOM 748 C C . TRP A 1 92 ? -5.964 5.966 7.582 1.00 94.06 92 TRP A C 1
ATOM 750 O O . TRP A 1 92 ? -6.394 6.421 8.639 1.00 94.06 92 TRP A O 1
ATOM 760 N N . GLN A 1 93 ? -4.932 6.526 6.950 1.00 91.44 93 GLN A N 1
ATOM 761 C CA . GLN A 1 93 ? -4.218 7.702 7.459 1.00 91.44 93 GLN A CA 1
ATOM 762 C C . GLN A 1 93 ? -4.949 9.036 7.216 1.00 91.44 93 GLN A C 1
ATOM 764 O O . GLN A 1 93 ? -4.432 10.102 7.559 1.00 91.44 93 GLN A O 1
ATOM 769 N N . GLN A 1 94 ? -6.130 9.019 6.595 1.00 89.50 94 GLN A N 1
ATOM 770 C CA . GLN A 1 94 ? -6.933 10.220 6.368 1.00 89.50 94 GLN A CA 1
ATOM 771 C C . GLN A 1 94 ? -7.965 10.410 7.499 1.00 89.50 94 GLN A C 1
ATOM 773 O O . GLN A 1 94 ? -8.079 9.579 8.391 1.00 89.50 94 GLN A O 1
ATOM 778 N N . PRO A 1 95 ? -8.697 11.539 7.548 1.00 82.25 95 PRO A N 1
ATOM 779 C CA . PRO A 1 95 ? -9.741 11.723 8.562 1.00 82.25 95 PRO A CA 1
ATOM 780 C C . PRO A 1 95 ? -11.041 10.962 8.251 1.00 82.25 95 PRO A C 1
ATOM 782 O O . PRO A 1 95 ? -11.831 10.693 9.152 1.00 82.25 95 PRO A O 1
ATOM 785 N N . GLN A 1 96 ? -11.301 10.649 6.976 1.00 80.25 96 GLN A N 1
ATOM 786 C CA . GLN A 1 96 ? -12.498 9.931 6.527 1.00 80.25 96 GLN A CA 1
ATOM 787 C C . GLN A 1 96 ? -12.173 8.455 6.261 1.00 80.25 96 GLN A C 1
ATOM 789 O O . GLN A 1 96 ? -11.824 8.083 5.144 1.00 80.25 96 GLN A O 1
ATOM 794 N N . ASN A 1 97 ? -12.327 7.612 7.287 1.00 83.00 97 ASN A N 1
ATOM 795 C CA . ASN A 1 97 ? -11.834 6.226 7.266 1.00 83.00 97 ASN A CA 1
ATOM 796 C C . ASN A 1 97 ? -12.889 5.154 6.960 1.00 83.00 97 ASN A C 1
ATOM 798 O O . ASN A 1 97 ? -12.591 3.968 7.070 1.00 83.00 97 ASN A O 1
ATOM 802 N N . GLY A 1 98 ? -14.103 5.538 6.552 1.00 90.00 98 GLY A N 1
ATOM 803 C CA . GLY A 1 98 ? -15.162 4.580 6.198 1.00 90.00 98 GLY A CA 1
ATOM 804 C C . GLY A 1 98 ? -14.754 3.647 5.052 1.00 90.00 98 GLY A C 1
ATOM 805 O O . GLY A 1 98 ? -14.820 2.430 5.191 1.00 90.00 98 GLY A O 1
ATOM 806 N N . ASP A 1 99 ? -14.218 4.210 3.964 1.00 94.25 99 ASP A N 1
ATOM 807 C CA . ASP A 1 99 ? -13.693 3.424 2.836 1.00 94.25 99 ASP A CA 1
ATOM 808 C C . ASP A 1 99 ? -12.540 2.496 3.263 1.00 94.25 99 ASP A C 1
ATOM 810 O O . ASP A 1 99 ? -12.394 1.394 2.736 1.00 94.25 99 ASP A O 1
ATOM 814 N N . ALA A 1 100 ? -11.708 2.943 4.213 1.00 96.12 100 ALA A N 1
ATOM 815 C CA . ALA A 1 100 ? -10.597 2.149 4.731 1.00 96.12 100 ALA A CA 1
ATOM 816 C C . ALA A 1 100 ? -11.107 0.942 5.525 1.00 96.12 100 ALA A C 1
ATOM 818 O O . ALA A 1 100 ? -10.594 -0.158 5.356 1.00 96.12 100 ALA A O 1
ATOM 819 N N . TYR A 1 101 ? -12.137 1.129 6.350 1.00 96.88 101 TYR A N 1
ATOM 820 C CA . TYR A 1 101 ? -12.739 0.050 7.126 1.00 96.88 101 TYR A CA 1
ATOM 821 C C . TYR A 1 101 ? -13.313 -1.056 6.229 1.00 96.88 101 TYR A C 1
ATOM 823 O O . TYR A 1 101 ? -12.965 -2.226 6.393 1.00 96.88 101 TYR A O 1
ATOM 831 N N . GLU A 1 102 ? -14.123 -0.688 5.232 1.00 97.56 102 GLU A N 1
ATOM 832 C CA . GLU A 1 102 ? -14.711 -1.654 4.294 1.00 97.56 102 GLU A CA 1
ATOM 833 C C . GLU A 1 102 ? -13.630 -2.417 3.520 1.00 97.56 102 GLU A C 1
ATOM 835 O O . GLU A 1 102 ? -13.689 -3.642 3.374 1.00 97.56 102 GLU A O 1
ATOM 840 N N . LEU A 1 103 ? -12.587 -1.709 3.077 1.00 97.31 103 LEU A N 1
ATOM 841 C CA . LEU A 1 103 ? -11.465 -2.328 2.382 1.00 97.31 103 LEU A CA 1
ATOM 842 C C . LEU A 1 103 ? -10.652 -3.251 3.303 1.00 97.31 103 LEU A C 1
ATOM 844 O O . LEU A 1 103 ? -10.236 -4.322 2.862 1.00 97.31 103 LEU A O 1
ATOM 848 N N . ALA A 1 104 ? -10.460 -2.885 4.574 1.00 97.56 104 ALA A N 1
ATOM 849 C CA . ALA A 1 104 ? -9.794 -3.732 5.561 1.00 97.56 104 ALA A CA 1
ATOM 850 C C . ALA A 1 104 ? -10.564 -5.042 5.764 1.00 97.56 104 ALA A C 1
ATOM 852 O O . ALA A 1 104 ? -9.973 -6.111 5.636 1.00 97.56 104 ALA A O 1
ATOM 853 N N . ARG A 1 105 ? -11.887 -4.975 5.976 1.00 97.81 105 ARG A N 1
ATOM 854 C CA . ARG A 1 105 ? -12.751 -6.163 6.114 1.00 97.81 105 ARG A CA 1
ATOM 855 C C . ARG A 1 105 ? -12.709 -7.072 4.894 1.00 97.81 105 ARG A C 1
ATOM 857 O O . ARG A 1 105 ? -12.620 -8.295 5.025 1.00 97.81 105 ARG A O 1
ATOM 864 N N . TYR A 1 106 ? -12.775 -6.484 3.703 1.00 97.69 106 TYR A N 1
ATOM 865 C CA . TYR A 1 106 ? -12.671 -7.236 2.457 1.00 97.69 106 TYR A CA 1
ATOM 866 C C . TYR A 1 106 ? -11.318 -7.953 2.338 1.00 97.69 106 TYR A C 1
ATOM 868 O O . TYR A 1 106 ? -11.266 -9.141 1.995 1.00 97.69 106 TYR A O 1
ATOM 876 N N . LEU A 1 107 ? -10.223 -7.250 2.642 1.00 97.75 107 LEU A N 1
ATOM 877 C CA . LEU A 1 107 ? -8.871 -7.783 2.529 1.00 97.75 107 LEU A CA 1
ATOM 878 C C . LEU A 1 107 ? -8.587 -8.875 3.557 1.00 97.75 107 LEU A C 1
ATOM 880 O O . LEU A 1 107 ? -8.028 -9.895 3.173 1.00 97.75 107 LEU A O 1
ATOM 884 N N . THR A 1 108 ? -9.004 -8.722 4.813 1.00 97.62 108 THR A N 1
ATOM 885 C CA . THR A 1 108 ? -8.807 -9.759 5.839 1.00 97.62 108 THR A CA 1
ATOM 886 C C . THR A 1 108 ? -9.633 -11.013 5.560 1.00 97.62 108 THR A C 1
ATOM 888 O O . THR A 1 108 ? -9.150 -12.123 5.776 1.00 97.62 108 THR A O 1
ATOM 891 N N . SER A 1 109 ? -10.836 -10.858 4.997 1.00 97.00 109 SER A N 1
ATOM 892 C CA . SER A 1 109 ? -11.679 -11.993 4.593 1.00 97.00 109 SER A CA 1
ATOM 893 C C . SER A 1 109 ? -11.104 -12.754 3.395 1.00 97.00 109 SER A C 1
ATOM 895 O O . SER A 1 109 ? -11.186 -13.978 3.337 1.00 97.00 109 SER A O 1
ATOM 897 N N . SER A 1 110 ? -10.528 -12.037 2.426 1.00 96.88 110 SER A N 1
ATOM 898 C CA . SER A 1 110 ? -10.046 -12.627 1.167 1.00 96.88 110 SER A CA 1
ATOM 899 C C . SER A 1 110 ? -8.578 -13.066 1.229 1.00 96.88 110 SER A C 1
ATOM 901 O O . SER A 1 110 ? -8.174 -13.996 0.535 1.00 96.88 110 SER A O 1
ATOM 903 N N . HIS A 1 111 ? -7.771 -12.398 2.055 1.00 96.75 111 HIS A N 1
ATOM 904 C CA . HIS A 1 111 ? -6.326 -12.592 2.181 1.00 96.75 111 HIS A CA 1
ATOM 905 C C . HIS A 1 111 ? -5.905 -12.538 3.664 1.00 96.75 111 HIS A C 1
ATOM 907 O O . HIS A 1 111 ? -5.334 -11.544 4.120 1.00 96.75 111 HIS A O 1
ATOM 913 N N . PRO A 1 112 ? -6.123 -13.622 4.432 1.00 95.31 112 PRO A N 1
ATOM 914 C CA . PRO A 1 112 ? -5.918 -13.623 5.886 1.00 95.31 112 PRO A CA 1
ATOM 915 C C . PRO A 1 112 ? -4.465 -13.425 6.350 1.00 95.31 112 PRO A C 1
ATOM 917 O O . PRO A 1 112 ? -4.227 -13.231 7.533 1.00 95.31 112 PRO A O 1
ATOM 920 N N . HIS A 1 113 ? -3.490 -13.462 5.440 1.00 94.94 113 HIS A N 1
ATOM 921 C CA . HIS A 1 113 ? -2.062 -13.289 5.731 1.00 94.94 113 HIS A CA 1
ATOM 922 C C . HIS A 1 113 ? -1.584 -11.829 5.600 1.00 94.94 113 HIS A C 1
ATOM 924 O O . HIS A 1 113 ? -0.390 -11.552 5.704 1.00 94.94 113 HIS A O 1
ATOM 930 N N . LEU A 1 114 ? -2.489 -10.880 5.337 1.00 95.62 114 LEU A N 1
ATOM 931 C CA . LEU A 1 114 ? -2.148 -9.462 5.219 1.00 95.62 114 LEU A CA 1
ATOM 932 C C . LEU A 1 114 ? -2.178 -8.780 6.590 1.00 95.62 114 LEU A C 1
ATOM 934 O O . LEU A 1 114 ? -3.191 -8.207 6.989 1.00 95.62 114 LEU A O 1
ATOM 938 N N . LEU A 1 115 ? -1.038 -8.788 7.283 1.00 95.62 115 LEU A N 1
ATOM 939 C CA . LEU A 1 115 ? -0.863 -8.158 8.599 1.00 95.62 115 LEU A CA 1
ATOM 940 C C . LEU A 1 115 ? -1.416 -6.724 8.654 1.00 95.62 115 LEU A C 1
ATOM 942 O O . LEU A 1 115 ? -2.232 -6.400 9.513 1.00 95.62 115 LEU A O 1
ATOM 946 N N . MET A 1 116 ? -1.034 -5.872 7.697 1.00 95.00 116 MET A N 1
ATOM 947 C CA . MET A 1 116 ? -1.476 -4.471 7.677 1.00 95.00 116 MET A CA 1
ATOM 948 C C . MET A 1 116 ? -2.995 -4.314 7.502 1.00 95.00 116 MET A C 1
ATOM 950 O O . MET A 1 116 ? -3.550 -3.318 7.963 1.00 95.00 116 MET A O 1
ATOM 954 N N . ALA A 1 117 ? -3.676 -5.285 6.882 1.00 97.06 117 ALA A N 1
ATOM 955 C CA . ALA A 1 117 ? -5.133 -5.270 6.781 1.00 97.06 117 ALA A CA 1
ATOM 956 C C . ALA A 1 117 ? -5.793 -5.585 8.129 1.00 97.06 117 ALA A C 1
ATOM 958 O O . ALA A 1 117 ? -6.743 -4.904 8.512 1.00 97.06 117 ALA A O 1
ATOM 959 N N . TRP A 1 118 ? -5.253 -6.549 8.880 1.00 97.44 118 TRP A N 1
ATOM 960 C CA . TRP A 1 118 ? -5.723 -6.857 10.233 1.00 97.44 118 TRP A CA 1
ATOM 961 C C . TRP A 1 118 ? -5.491 -5.711 11.209 1.00 97.44 118 TRP A C 1
ATOM 963 O O . TRP A 1 118 ? -6.393 -5.375 11.972 1.00 97.44 118 TRP A O 1
ATOM 973 N N . ILE A 1 119 ? -4.324 -5.068 11.149 1.00 95.62 119 ILE A N 1
ATOM 974 C CA . ILE A 1 119 ? -4.020 -3.906 11.992 1.00 95.62 119 ILE A CA 1
ATOM 975 C C . ILE A 1 119 ? -5.001 -2.763 11.705 1.00 95.62 119 ILE A C 1
ATOM 977 O O . ILE A 1 119 ? -5.559 -2.184 12.637 1.00 95.62 119 ILE A O 1
ATOM 981 N N . ALA A 1 120 ? -5.248 -2.456 10.428 1.00 94.69 120 ALA A N 1
ATOM 982 C CA . ALA A 1 120 ? -6.216 -1.430 10.055 1.00 94.69 120 ALA A CA 1
ATOM 983 C C . ALA A 1 120 ? -7.639 -1.798 10.511 1.00 94.69 120 ALA A C 1
ATOM 985 O O . ALA A 1 120 ? -8.353 -0.938 11.022 1.00 94.69 120 ALA A O 1
ATOM 986 N N . LEU A 1 121 ? -8.038 -3.070 10.382 1.00 96.50 121 LEU A N 1
ATOM 987 C CA . LEU A 1 121 ? -9.338 -3.550 10.851 1.00 96.50 121 LEU A CA 1
ATOM 988 C C . LEU A 1 121 ? -9.487 -3.396 12.370 1.00 96.50 121 LEU A C 1
ATOM 990 O O . LEU A 1 121 ? -10.494 -2.867 12.824 1.00 96.50 121 LEU A O 1
ATOM 994 N N . ALA A 1 122 ? -8.478 -3.784 13.152 1.00 95.81 122 ALA A N 1
ATOM 995 C CA . ALA A 1 122 ? -8.485 -3.620 14.605 1.00 95.81 122 ALA A CA 1
ATOM 996 C C . ALA A 1 122 ? -8.548 -2.140 15.027 1.00 95.81 122 ALA A C 1
ATOM 998 O O . ALA A 1 122 ? -9.183 -1.794 16.022 1.00 95.81 122 ALA A O 1
ATOM 999 N N . ALA A 1 123 ? -7.890 -1.255 14.276 1.00 93.06 123 ALA A N 1
ATOM 1000 C CA . ALA A 1 123 ? -7.871 0.173 14.570 1.00 93.06 123 ALA A CA 1
ATOM 1001 C C . ALA A 1 123 ? -9.182 0.892 14.210 1.00 93.06 123 ALA A C 1
ATOM 1003 O O . ALA A 1 123 ? -9.527 1.882 14.855 1.00 93.06 123 ALA A O 1
ATOM 1004 N N . LEU A 1 124 ? -9.881 0.434 13.168 1.00 93.44 124 LEU A N 1
ATOM 1005 C CA . LEU A 1 124 ? -11.074 1.091 12.621 1.00 93.44 124 LEU A CA 1
ATOM 1006 C C . LEU A 1 124 ? -12.395 0.440 13.038 1.00 93.44 124 LEU A C 1
ATOM 1008 O O . LEU A 1 124 ? -13.426 1.110 13.016 1.00 93.44 124 LEU A O 1
ATOM 1012 N N . GLY A 1 125 ? -12.371 -0.852 13.352 1.00 93.06 125 GLY A N 1
ATOM 1013 C CA . GLY A 1 125 ? -13.551 -1.656 13.634 1.00 93.06 125 GLY A CA 1
ATOM 1014 C C . GLY A 1 125 ? -14.044 -1.580 15.074 1.00 93.06 125 GLY A C 1
ATOM 1015 O O . GLY A 1 125 ? -13.493 -0.885 15.935 1.00 93.06 125 GLY A O 1
ATOM 1016 N N . ASP A 1 126 ? -15.122 -2.316 15.323 1.00 95.12 126 ASP A N 1
ATOM 1017 C CA . ASP A 1 126 ? -15.724 -2.442 16.645 1.00 95.12 126 ASP A CA 1
ATOM 1018 C C . ASP A 1 126 ? -14.988 -3.471 17.530 1.00 95.12 126 ASP A C 1
ATOM 1020 O O . ASP A 1 126 ? -13.931 -4.003 17.184 1.00 95.12 126 ASP A O 1
ATOM 1024 N N . GLU A 1 127 ? -15.531 -3.756 18.714 1.00 94.88 127 GLU A N 1
ATOM 1025 C CA . GLU A 1 127 ? -14.935 -4.731 19.636 1.00 94.88 127 GLU A CA 1
ATOM 1026 C C . GLU A 1 127 ? -14.894 -6.159 19.072 1.00 94.88 127 GLU A C 1
ATOM 1028 O O . GLU A 1 127 ? -13.991 -6.926 19.409 1.00 94.88 127 GLU A O 1
ATOM 1033 N N . ASN A 1 128 ? -15.826 -6.521 18.188 1.00 96.19 128 ASN A N 1
ATOM 1034 C CA . ASN A 1 128 ? -15.827 -7.829 17.548 1.00 96.19 128 ASN A CA 1
ATOM 1035 C C . ASN A 1 128 ? -14.730 -7.917 16.478 1.00 96.19 128 ASN A C 1
ATOM 1037 O O . ASN A 1 128 ? -13.997 -8.904 16.433 1.00 96.19 128 ASN A O 1
ATOM 1041 N N . ASP A 1 129 ? -14.564 -6.872 15.668 1.00 96.12 129 ASP A N 1
ATOM 1042 C CA . ASP A 1 129 ? -13.481 -6.782 14.684 1.00 96.12 129 ASP A CA 1
ATOM 1043 C C . ASP A 1 129 ? -12.098 -6.805 15.356 1.00 96.12 129 ASP A C 1
ATOM 1045 O O . ASP A 1 129 ? -11.193 -7.512 14.903 1.00 96.12 129 ASP A O 1
ATOM 1049 N N . LYS A 1 130 ? -11.940 -6.103 16.485 1.00 94.06 130 LYS A N 1
ATOM 1050 C CA . LYS A 1 130 ? -10.714 -6.149 17.302 1.00 94.06 130 LYS A CA 1
ATOM 1051 C C . LYS A 1 130 ? -10.429 -7.546 17.839 1.00 94.06 130 LYS A C 1
ATOM 1053 O O . LYS A 1 130 ? -9.292 -8.011 17.761 1.00 94.06 130 LYS A O 1
ATOM 1058 N N . ALA A 1 131 ? -11.445 -8.220 18.379 1.00 95.50 131 ALA A N 1
ATOM 1059 C CA . ALA A 1 131 ? -11.301 -9.582 18.882 1.00 95.50 131 ALA A CA 1
ATOM 1060 C C . ALA A 1 131 ? -10.913 -10.559 17.761 1.00 95.50 131 ALA A C 1
ATOM 1062 O O . ALA A 1 131 ? -10.040 -11.404 17.961 1.00 95.50 131 ALA A O 1
ATOM 1063 N N . LEU A 1 132 ? -11.509 -10.405 16.574 1.00 95.62 132 LEU A N 1
ATOM 1064 C CA . LEU A 1 132 ? -11.198 -11.212 15.396 1.00 95.62 132 LEU A CA 1
ATOM 1065 C C . LEU A 1 132 ? -9.756 -10.998 14.912 1.00 95.62 132 LEU A C 1
ATOM 1067 O O . LEU A 1 132 ? -9.083 -11.959 14.548 1.00 95.62 132 LEU A O 1
ATOM 1071 N N . ALA A 1 133 ? -9.277 -9.754 14.931 1.00 95.25 133 ALA A N 1
ATOM 1072 C CA . ALA A 1 133 ? -7.945 -9.391 14.457 1.00 95.25 133 ALA A CA 1
ATOM 1073 C C . ALA A 1 133 ? -6.807 -9.790 15.410 1.00 95.25 133 ALA A C 1
ATOM 1075 O O . ALA A 1 133 ? -5.655 -9.840 14.981 1.00 95.25 133 ALA A O 1
ATOM 1076 N N . ARG A 1 134 ? -7.104 -10.099 16.680 1.00 93.94 134 ARG A N 1
ATOM 1077 C CA . ARG A 1 134 ? -6.085 -10.363 17.707 1.00 93.94 134 ARG A CA 1
ATOM 1078 C C . ARG A 1 134 ? -5.165 -11.532 17.356 1.00 93.94 134 ARG A C 1
ATOM 1080 O O . ARG A 1 134 ? -3.959 -11.343 17.269 1.00 93.94 134 ARG A O 1
ATOM 1087 N N . ASN A 1 135 ? -5.733 -12.713 17.105 1.00 94.94 135 ASN A N 1
ATOM 1088 C CA . ASN A 1 135 ? -4.932 -13.909 16.827 1.00 94.94 135 ASN A CA 1
ATOM 1089 C C . ASN A 1 135 ? -4.092 -13.765 15.541 1.00 94.94 135 ASN A C 1
ATOM 1091 O O . ASN A 1 135 ? -2.903 -14.063 15.602 1.00 94.94 135 ASN A O 1
ATOM 1095 N N . PRO A 1 136 ? -4.637 -13.275 14.404 1.00 95.94 136 PRO A N 1
ATOM 1096 C CA . PRO A 1 136 ? -3.828 -13.049 13.207 1.00 95.94 136 PRO A CA 1
ATOM 1097 C C . PRO A 1 136 ? -2.683 -12.053 13.408 1.00 95.94 136 PRO A C 1
ATOM 1099 O O . PRO A 1 136 ? -1.603 -12.264 12.867 1.00 95.94 136 PRO A O 1
ATOM 1102 N N . ILE A 1 137 ? -2.894 -10.972 14.167 1.00 94.81 137 ILE A N 1
ATOM 1103 C CA . ILE A 1 137 ? -1.829 -9.998 14.449 1.00 94.81 137 ILE A CA 1
ATOM 1104 C C . ILE A 1 137 ? -0.741 -10.644 15.307 1.00 94.81 137 ILE A C 1
ATOM 1106 O O . ILE A 1 137 ? 0.427 -10.562 14.940 1.00 94.81 137 ILE A O 1
ATOM 1110 N N . ASP A 1 138 ? -1.121 -11.329 16.388 1.00 94.00 138 ASP A N 1
ATOM 1111 C CA . ASP A 1 138 ? -0.172 -11.991 17.290 1.00 94.00 138 ASP A CA 1
ATOM 1112 C C . ASP A 1 138 ? 0.630 -13.097 16.574 1.00 94.00 138 ASP A C 1
ATOM 1114 O O . ASP A 1 138 ? 1.781 -13.342 16.920 1.00 94.00 138 ASP A O 1
ATOM 1118 N N . GLU A 1 139 ? 0.052 -13.763 15.568 1.00 95.50 139 GLU A N 1
ATOM 1119 C CA . GLU A 1 139 ? 0.742 -14.771 14.751 1.00 95.50 139 GLU A CA 1
ATOM 1120 C C . GLU A 1 139 ? 1.710 -14.146 13.731 1.00 95.50 139 GLU A C 1
ATOM 1122 O O . GLU A 1 139 ? 2.812 -14.655 13.524 1.00 95.50 139 GLU A O 1
ATOM 1127 N N . LEU A 1 140 ? 1.300 -13.055 13.078 1.00 93.62 140 LEU A N 1
ATOM 1128 C CA . LEU A 1 140 ? 2.046 -12.434 11.978 1.00 93.62 140 LEU A CA 1
ATOM 1129 C C . LEU A 1 140 ? 3.107 -11.423 12.445 1.00 93.62 140 LEU A C 1
ATOM 1131 O O . LEU A 1 140 ? 4.073 -11.195 11.718 1.00 93.62 140 LEU A O 1
ATOM 1135 N N . ASP A 1 141 ? 2.922 -10.806 13.613 1.00 94.06 141 ASP A N 1
ATOM 1136 C CA . ASP A 1 141 ? 3.823 -9.801 14.199 1.00 94.06 141 ASP A CA 1
ATOM 1137 C C . ASP A 1 141 ? 3.827 -9.891 15.742 1.00 94.06 141 ASP A C 1
ATOM 1139 O O . ASP A 1 141 ? 3.359 -8.968 16.415 1.00 94.06 141 ASP A O 1
ATOM 1143 N N . PRO A 1 142 ? 4.336 -10.997 16.331 1.00 90.44 142 PRO A N 1
ATOM 1144 C CA . PRO A 1 142 ? 4.220 -11.268 17.771 1.00 90.44 142 PRO A CA 1
ATOM 1145 C C . PRO A 1 142 ? 4.851 -10.195 18.669 1.00 90.44 142 PRO A C 1
ATOM 1147 O O . PRO A 1 142 ? 4.424 -9.989 19.805 1.00 90.44 142 PRO A O 1
ATOM 1150 N N . ASP A 1 143 ? 5.898 -9.529 18.183 1.00 88.94 143 ASP A N 1
ATOM 1151 C CA . ASP A 1 143 ? 6.612 -8.464 18.889 1.00 88.94 143 ASP A CA 1
ATOM 1152 C C . ASP A 1 143 ? 6.173 -7.054 18.453 1.00 88.94 143 ASP A C 1
ATOM 1154 O O . ASP A 1 143 ? 6.604 -6.052 19.046 1.00 88.94 143 ASP A O 1
ATOM 1158 N N . GLY A 1 144 ? 5.300 -6.949 17.446 1.00 86.44 144 GLY A N 1
ATOM 1159 C CA . GLY A 1 144 ? 4.825 -5.696 16.869 1.00 86.44 144 GLY A CA 1
ATOM 1160 C C . GLY A 1 144 ? 5.911 -4.877 16.162 1.00 86.44 144 GLY A C 1
ATOM 1161 O O . GLY A 1 144 ? 5.713 -3.676 15.940 1.00 86.44 144 GLY A O 1
ATOM 1162 N N . GLU A 1 145 ? 7.102 -5.438 15.915 1.00 87.81 145 GLU A N 1
ATOM 1163 C CA . GLU A 1 145 ? 8.225 -4.691 15.345 1.00 87.81 145 GLU A CA 1
ATOM 1164 C C . GLU A 1 145 ? 7.915 -4.256 13.916 1.00 87.81 145 GLU A C 1
ATOM 1166 O O . GLU A 1 145 ? 8.174 -3.102 13.548 1.00 87.81 145 GLU A O 1
ATOM 1171 N N . PHE A 1 146 ? 7.314 -5.143 13.120 1.00 86.50 146 PHE A N 1
ATOM 1172 C CA . PHE A 1 146 ? 7.008 -4.837 11.732 1.00 86.50 146 PHE A CA 1
ATOM 1173 C C . PHE A 1 146 ? 6.025 -3.671 11.641 1.00 86.50 146 PHE A C 1
ATOM 1175 O O . PHE A 1 146 ? 6.299 -2.686 10.947 1.00 86.50 146 PHE A O 1
ATOM 1182 N N . ALA A 1 147 ? 4.914 -3.749 12.377 1.00 85.75 147 ALA A N 1
ATOM 1183 C CA . ALA A 1 147 ? 3.899 -2.708 12.422 1.00 85.75 147 ALA A CA 1
ATOM 1184 C C . ALA A 1 147 ? 4.482 -1.364 12.866 1.00 85.75 147 ALA A C 1
ATOM 1186 O O . ALA A 1 147 ? 4.236 -0.341 12.221 1.00 85.75 147 ALA A O 1
ATOM 1187 N N . ARG A 1 148 ? 5.296 -1.358 13.934 1.00 84.38 148 ARG A N 1
ATOM 1188 C CA . ARG A 1 148 ? 5.951 -0.139 14.435 1.00 84.38 148 ARG A CA 1
ATOM 1189 C C . ARG A 1 148 ? 6.898 0.464 13.412 1.00 84.38 148 ARG A C 1
ATOM 1191 O O . ARG A 1 148 ? 6.881 1.675 13.229 1.00 84.38 148 ARG A O 1
ATOM 1198 N N . ARG A 1 149 ? 7.712 -0.348 12.740 1.00 84.12 149 ARG A N 1
ATOM 1199 C CA . ARG A 1 149 ? 8.658 0.142 11.730 1.00 84.12 149 ARG A CA 1
ATOM 1200 C C . ARG A 1 149 ? 7.945 0.673 10.488 1.00 84.12 149 ARG A C 1
ATOM 1202 O O . ARG A 1 149 ? 8.423 1.616 9.868 1.00 84.12 149 ARG A O 1
ATOM 1209 N N . TRP A 1 150 ? 6.818 0.067 10.123 1.00 80.00 150 TRP A N 1
ATOM 1210 C CA . TRP A 1 150 ? 6.054 0.454 8.942 1.00 80.00 150 TRP A CA 1
ATOM 1211 C C . TRP A 1 150 ? 5.203 1.712 9.159 1.00 80.00 150 TRP A C 1
ATOM 1213 O O . TRP A 1 150 ? 5.169 2.586 8.294 1.00 80.00 150 TRP A O 1
ATOM 1223 N N . LEU A 1 151 ? 4.501 1.795 10.296 1.00 72.56 151 LEU A N 1
ATOM 1224 C CA . LEU A 1 151 ? 3.625 2.920 10.654 1.00 72.56 151 LEU A CA 1
ATOM 1225 C C . LEU A 1 151 ? 4.364 4.060 11.359 1.00 72.56 151 LEU A C 1
ATOM 1227 O O . LEU A 1 151 ? 3.893 5.196 11.358 1.00 72.56 151 LEU A O 1
ATOM 1231 N N . GLY A 1 152 ? 5.494 3.757 11.994 1.00 65.88 152 GLY A N 1
ATOM 1232 C CA . GLY A 1 152 ? 6.349 4.744 12.629 1.00 65.88 152 GLY A CA 1
ATOM 1233 C C . GLY A 1 152 ? 6.991 5.683 11.605 1.00 65.88 152 GLY A C 1
ATOM 1234 O O . GLY A 1 152 ? 7.038 5.385 10.408 1.00 65.88 152 GLY A O 1
ATOM 1235 N N . PRO A 1 153 ? 7.498 6.842 12.049 1.00 55.53 153 PRO A N 1
ATOM 1236 C CA . PRO A 1 153 ? 8.234 7.739 11.170 1.00 55.53 153 PRO A CA 1
ATOM 1237 C C . PRO A 1 153 ? 9.412 6.994 10.519 1.00 55.53 153 PRO A C 1
ATOM 1239 O O . PRO A 1 153 ? 10.241 6.408 11.209 1.00 55.53 153 PRO A O 1
ATOM 1242 N N . GLN A 1 154 ? 9.495 7.042 9.182 1.00 48.47 154 GLN A N 1
ATOM 1243 C CA . GLN A 1 154 ? 10.546 6.366 8.394 1.00 48.47 154 GLN A CA 1
ATOM 1244 C C . GLN A 1 154 ? 11.964 6.873 8.710 1.00 48.47 154 GLN A C 1
ATOM 1246 O O . GLN A 1 154 ? 12.948 6.198 8.420 1.00 48.47 154 GLN A O 1
ATOM 1251 N N . HIS A 1 155 ? 12.054 8.043 9.344 1.00 41.78 155 HIS A N 1
ATOM 1252 C CA . HIS A 1 155 ? 13.244 8.553 10.007 1.00 41.78 155 HIS A CA 1
ATOM 1253 C C . HIS A 1 155 ? 12.948 8.660 11.502 1.00 41.78 155 HIS A C 1
ATOM 1255 O O . HIS A 1 155 ? 12.383 9.664 11.944 1.00 41.78 155 HIS A O 1
ATOM 1261 N N . PRO A 1 156 ? 13.265 7.630 12.292 1.00 43.38 156 PRO A N 1
ATOM 1262 C CA . PRO A 1 156 ? 13.170 7.752 13.725 1.00 43.38 156 PRO A CA 1
ATOM 1263 C C . PRO A 1 156 ? 14.338 8.623 14.200 1.00 43.38 156 PRO A C 1
ATOM 1265 O O . PRO A 1 156 ? 15.445 8.128 14.376 1.00 43.38 156 PRO A O 1
ATOM 1268 N N . ASP A 1 157 ? 14.073 9.886 14.532 1.00 43.94 157 ASP A N 1
ATOM 1269 C CA . ASP A 1 157 ? 14.787 10.554 15.633 1.00 43.94 157 ASP A CA 1
ATOM 1270 C C . ASP A 1 157 ? 14.329 9.928 16.967 1.00 43.94 157 ASP A C 1
ATOM 1272 O O . ASP A 1 157 ? 13.917 10.613 17.903 1.00 43.94 157 ASP A O 1
ATOM 1276 N N . GLN A 1 158 ? 14.293 8.595 17.045 1.00 46.25 158 GLN A N 1
ATOM 1277 C CA . GLN A 1 158 ? 13.983 7.908 18.286 1.00 46.25 158 GLN A CA 1
ATOM 1278 C C . GLN A 1 158 ? 15.303 7.570 18.967 1.00 46.25 158 GLN A C 1
ATOM 1280 O O . GLN A 1 158 ? 16.140 6.896 18.361 1.00 46.25 158 GLN A O 1
ATOM 1285 N N . PRO A 1 159 ? 15.511 8.021 20.214 1.00 53.62 159 PRO A N 1
ATOM 1286 C CA . PRO A 1 159 ? 16.669 7.602 20.977 1.00 53.62 159 PRO A CA 1
ATOM 1287 C C . PRO A 1 159 ? 16.629 6.078 21.127 1.00 53.62 159 PRO A C 1
ATOM 1289 O O . PRO A 1 159 ? 15.712 5.521 21.730 1.00 53.62 159 PRO A O 1
ATOM 1292 N N . ALA A 1 160 ? 17.620 5.402 20.552 1.00 51.22 160 ALA A N 1
ATOM 1293 C CA . ALA A 1 160 ? 17.812 3.975 20.745 1.00 51.22 160 ALA A CA 1
ATOM 1294 C C . ALA A 1 160 ? 18.466 3.743 22.112 1.00 51.22 160 ALA A C 1
ATOM 1296 O O . ALA A 1 160 ? 19.510 4.321 22.420 1.00 51.22 160 ALA A O 1
ATOM 1297 N N . THR A 1 161 ? 17.869 2.887 22.939 1.00 65.00 161 THR A N 1
ATOM 1298 C CA . THR A 1 161 ? 18.520 2.418 24.165 1.00 65.00 161 THR A CA 1
ATOM 1299 C C . THR A 1 161 ? 19.549 1.359 23.787 1.00 65.00 161 THR A C 1
ATOM 1301 O O . THR A 1 161 ? 19.202 0.214 23.506 1.00 65.00 161 THR A O 1
ATOM 1304 N N . LEU A 1 162 ? 20.820 1.753 23.746 1.00 68.50 162 LEU A N 1
ATOM 1305 C CA . LEU A 1 162 ? 21.934 0.833 23.548 1.00 68.50 162 LEU A CA 1
ATOM 1306 C C . LEU A 1 162 ? 22.371 0.276 24.904 1.00 68.50 162 LEU A C 1
ATOM 1308 O O 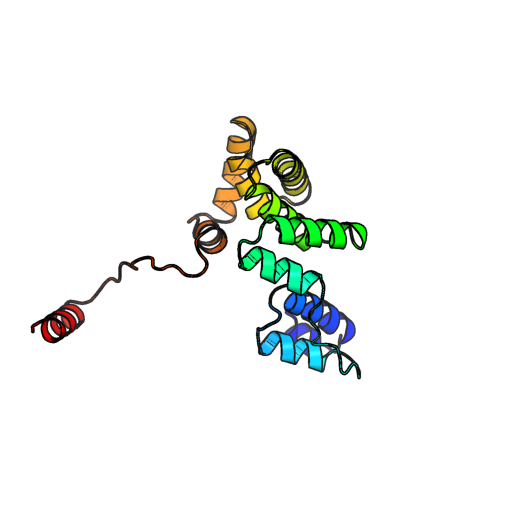. LEU A 1 162 ? 22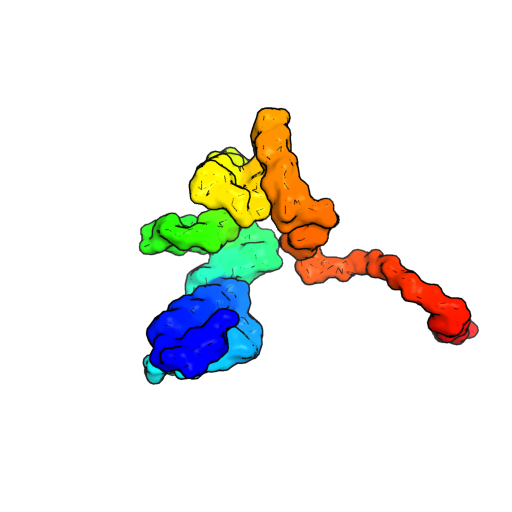.579 1.028 25.855 1.00 68.50 162 LEU A O 1
ATOM 1312 N N . MET A 1 163 ? 22.524 -1.044 24.988 1.00 69.62 163 MET A N 1
ATOM 1313 C CA . MET A 1 163 ? 23.219 -1.671 26.108 1.00 69.62 163 MET A CA 1
ATOM 1314 C C . MET A 1 163 ? 24.714 -1.515 25.869 1.00 69.62 163 MET A C 1
ATOM 1316 O O . MET A 1 163 ? 25.246 -2.044 24.897 1.00 69.62 163 MET A O 1
ATOM 1320 N N . VAL A 1 164 ? 25.368 -0.765 26.747 1.00 82.25 164 VAL A N 1
ATOM 1321 C CA . VAL A 1 164 ? 26.782 -0.414 26.630 1.00 82.25 164 VAL A CA 1
ATOM 1322 C C . VAL A 1 164 ? 27.565 -1.159 27.709 1.00 82.25 164 VAL A C 1
ATOM 1324 O O . VAL A 1 164 ? 27.116 -1.265 28.853 1.00 82.25 164 VAL A O 1
ATOM 1327 N N . SER A 1 165 ? 28.727 -1.705 27.358 1.00 82.88 165 SER A N 1
ATOM 1328 C CA . SER A 1 165 ? 29.631 -2.335 28.321 1.00 82.88 165 SER A CA 1
ATOM 1329 C C . SER A 1 165 ? 30.283 -1.296 29.244 1.00 82.88 165 SER A C 1
ATOM 1331 O O . SER A 1 165 ? 30.378 -0.109 28.931 1.00 82.88 165 SER A O 1
ATOM 1333 N N . ALA A 1 166 ? 30.809 -1.741 30.388 1.00 81.31 166 ALA A N 1
ATOM 1334 C CA . ALA A 1 166 ? 31.513 -0.865 31.332 1.00 81.31 166 ALA A CA 1
ATOM 1335 C C . ALA A 1 166 ? 32.796 -0.225 30.752 1.00 81.31 166 ALA A C 1
ATOM 1337 O O . ALA A 1 166 ? 33.350 0.713 31.327 1.00 81.31 166 ALA A O 1
ATOM 1338 N N . GLU A 1 167 ? 33.322 -0.749 29.646 1.00 79.62 167 GLU A N 1
ATOM 1339 C CA . GLU A 1 167 ? 34.469 -0.174 28.942 1.00 79.62 167 GLU A CA 1
ATOM 1340 C C . GLU A 1 167 ? 34.043 0.954 28.000 1.00 79.62 167 GLU A C 1
ATOM 1342 O O . GLU A 1 167 ? 34.606 2.045 28.045 1.00 79.62 167 GLU A O 1
ATOM 1347 N N . GLU A 1 168 ? 32.984 0.734 27.229 1.00 77.81 168 GLU A N 1
ATOM 1348 C CA . GLU A 1 168 ? 32.414 1.728 26.319 1.00 77.81 168 GLU A CA 1
ATOM 1349 C C . GLU A 1 168 ? 31.794 2.919 27.072 1.00 77.81 168 GLU A C 1
ATOM 1351 O O . GLU A 1 168 ? 31.924 4.057 26.624 1.00 77.81 168 GLU A O 1
ATOM 1356 N N . LEU A 1 169 ? 31.206 2.697 28.256 1.00 81.94 169 LEU A N 1
ATOM 1357 C CA . LEU A 1 169 ? 30.701 3.780 29.110 1.00 81.94 169 LEU A CA 1
ATOM 1358 C C . LEU A 1 169 ? 31.823 4.745 29.534 1.00 81.94 169 LEU A C 1
ATOM 1360 O O . LEU A 1 169 ? 31.658 5.959 29.447 1.00 81.94 169 LEU A O 1
ATOM 1364 N N . ARG A 1 170 ? 32.996 4.212 29.907 1.00 82.31 170 ARG A N 1
ATOM 1365 C CA . ARG A 1 170 ? 34.169 5.022 30.288 1.00 82.31 170 ARG A CA 1
ATOM 1366 C C . ARG A 1 170 ? 34.698 5.863 29.126 1.00 82.31 170 ARG A C 1
ATOM 1368 O O . ARG A 1 170 ? 35.166 6.979 29.338 1.00 82.31 170 ARG A O 1
ATOM 1375 N N . LEU A 1 171 ? 34.629 5.336 27.903 1.00 79.94 171 LEU A N 1
ATOM 1376 C CA . LEU A 1 171 ? 35.035 6.060 26.696 1.00 79.94 171 LEU A CA 1
ATOM 1377 C C . LEU A 1 171 ? 34.072 7.207 26.371 1.00 79.94 171 LEU A C 1
ATOM 1379 O O . LEU A 1 171 ? 34.519 8.287 25.993 1.00 79.94 171 LEU A O 1
ATOM 1383 N N . LEU A 1 172 ? 32.768 7.001 26.563 1.00 77.12 172 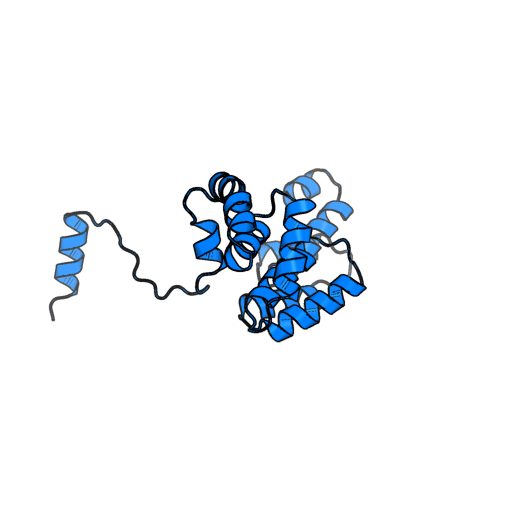LEU A N 1
ATOM 1384 C CA . LEU A 1 172 ? 31.762 8.047 26.373 1.00 77.12 172 LEU A CA 1
ATOM 1385 C C . LEU A 1 172 ? 31.911 9.168 27.410 1.00 77.12 172 LEU A C 1
ATOM 1387 O O . LEU A 1 172 ? 31.904 10.343 27.048 1.00 77.12 172 LEU A O 1
ATOM 1391 N N . GLU A 1 173 ? 32.129 8.831 28.681 1.00 79.50 173 GLU A N 1
ATOM 1392 C CA . GLU A 1 173 ? 32.354 9.819 29.745 1.00 79.50 173 GLU A CA 1
ATOM 1393 C C . GLU A 1 173 ? 33.599 10.680 29.477 1.00 79.50 173 GLU A C 1
ATOM 1395 O O . GLU A 1 173 ? 33.538 11.900 29.616 1.00 79.50 173 GLU A O 1
ATOM 1400 N N . ALA A 1 174 ? 34.692 10.082 28.990 1.00 74.50 174 ALA A N 1
ATOM 1401 C CA . ALA A 1 174 ? 35.915 10.810 28.644 1.00 74.50 174 ALA A CA 1
ATOM 1402 C C . ALA A 1 174 ? 35.726 11.819 27.493 1.00 74.50 174 ALA A C 1
ATOM 1404 O O . ALA A 1 174 ? 36.384 12.858 27.478 1.00 74.50 174 ALA A O 1
ATOM 1405 N N . VAL A 1 175 ? 34.823 11.538 26.547 1.00 67.00 175 VAL A N 1
ATOM 1406 C CA . VAL A 1 175 ? 34.531 12.401 25.385 1.00 67.00 175 VAL A CA 1
ATOM 1407 C C . VAL A 1 175 ? 33.567 13.547 25.726 1.00 67.00 175 VAL A C 1
ATOM 1409 O O . VAL A 1 175 ? 33.542 14.550 25.017 1.00 67.00 175 VAL A O 1
ATOM 1412 N N . THR A 1 176 ? 32.792 13.435 26.810 1.00 60.38 176 THR A N 1
ATOM 1413 C CA . THR A 1 176 ? 31.715 14.395 27.137 1.00 60.38 176 THR A CA 1
ATOM 1414 C C . THR A 1 176 ? 32.096 15.413 28.223 1.00 60.38 176 THR A C 1
ATOM 1416 O O . THR A 1 176 ? 31.270 16.234 28.625 1.00 60.38 176 THR A O 1
ATOM 1419 N N . THR A 1 177 ? 33.343 15.390 28.695 1.00 50.25 177 THR A N 1
ATOM 1420 C CA . THR A 1 177 ? 33.893 16.404 29.612 1.00 50.25 177 THR A CA 1
ATOM 1421 C C . THR A 1 177 ? 34.392 17.614 28.801 1.00 50.25 177 THR A C 1
ATOM 1423 O O . THR A 1 177 ? 35.178 17.396 27.879 1.00 50.25 177 THR A O 1
ATOM 1426 N N . PRO A 1 178 ? 33.948 18.858 29.081 1.00 56.16 178 PRO A N 1
ATOM 1427 C CA . PRO A 1 178 ? 34.455 20.060 28.410 1.00 56.16 178 PRO A CA 1
ATOM 1428 C C . PRO A 1 178 ? 35.920 20.371 28.747 1.00 56.16 178 PRO A C 1
ATOM 1430 O O . PRO A 1 178 ? 36.363 20.025 29.868 1.00 56.16 178 PRO A O 1
#

Secondary structure (DSSP, 8-state):
-HHHHHHTT-HHHHHHHHHHHHHH-TT-HHHHHHHHHHS-S-TTTTSPPHHHHHHHHHHTT-HHHHHHHHHHHHHH-TT-HHHHHHHHHHHHTSS--HHHHHHHHHHHHH-TT-HHHHHHHHHHS-HHHHHHHHHHHHHH-TTSHHHHHHHS-SS--PPP-----HHHHHHHHHHS--

Sequence (178 aa):
MARAVEQHGERAHAHGIWQRAFEVDPYDPEIRAGYSRTSLNDPNVLQLTLACLATLHLRGLRWRQAAEHYRTLLRADPRRIDFQLNLLIALWQQPQNGDAYELARYLTSSHPHLLMAWIALAALGDENDKALARNPIDELDPDGEFARRWLGPQHPDQPATLMVSAEELRLLEAVTTP

pLDDT: mean 86.96, std 13.59, range [41.78, 98.25]

Foldseek 3Di:
DLVVCVVVVVLVVSLVVLLVVCLQPLPPPVSVVSNVVSDPPDPCSSPQDLSNVLNVCLLVLVLVSNLVSLVVVCVVPVPPVVSLLSNLSSLLSDPDCPVNLVSLVVCCVVPVQPLSSLVSNLVPHDPVSVVVSVVSNCVNPVPCPVVCCSVPNVDPPPDDDDDDDPVVVVVVVVVPDD